Protein AF-A0A822E0S1-F1 (afdb_monomer_lite)

Secondary structure (DSSP, 8-state):
-HHHHHHHHHHHHHHHHHHHHHHHHHHHHHHHHHHHHHHHHHHHHHHHHHHHHHHHHHHT---HHHHHHHHHHHHHHHHHHHHHHHHT-------SS----------

Sequence (107 aa):
YHDHLLKHIDKWEQESIMKIQQTANEARQQIEILFSLQKALVSTELHNQAEELRKARIDDDFVETDLHKWINMLEKVQHNVNNFIHSTTVSEDSTELGVVLYFYFIK

Radius of gyration: 24.67 Å; chains: 1; bounding box: 54×18×77 Å

Structure (mmCIF, N/CA/C/O backbone):
data_AF-A0A822E0S1-F1
#
_entry.id   AF-A0A822E0S1-F1
#
loop_
_atom_site.group_PDB
_atom_site.id
_atom_site.type_symbol
_atom_site.label_atom_id
_atom_site.label_alt_id
_atom_site.label_comp_id
_atom_site.label_asym_id
_atom_site.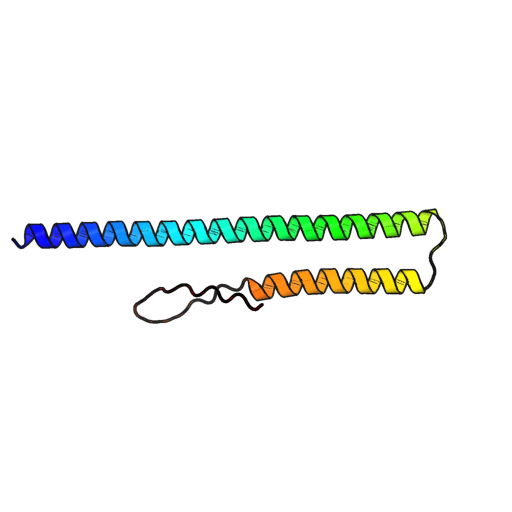label_entity_id
_atom_site.label_seq_id
_atom_site.pdbx_PDB_ins_code
_atom_site.Cartn_x
_atom_site.Cartn_y
_atom_site.Cartn_z
_atom_site.occupancy
_atom_site.B_iso_or_equiv
_atom_site.auth_seq_id
_atom_site.auth_comp_id
_atom_site.auth_asym_id
_atom_site.auth_atom_id
_atom_site.pdbx_PDB_model_num
ATOM 1 N N . TYR A 1 1 ? 28.708 0.894 -43.755 1.00 59.94 1 TYR A N 1
ATOM 2 C CA . TYR A 1 1 ? 27.265 1.176 -43.587 1.00 59.94 1 TYR A CA 1
ATOM 3 C C . TYR A 1 1 ? 26.557 0.130 -42.727 1.00 59.94 1 TYR A C 1
ATOM 5 O O . TYR A 1 1 ? 25.878 0.539 -41.797 1.00 59.94 1 TYR A O 1
ATOM 13 N N . HIS A 1 2 ? 26.739 -1.179 -42.954 1.00 65.75 2 HIS A N 1
ATOM 14 C CA . HIS A 1 2 ? 26.108 -2.233 -42.135 1.00 65.75 2 HIS A CA 1
ATOM 15 C C . HIS A 1 2 ? 26.522 -2.214 -40.647 1.00 65.75 2 HIS A C 1
ATOM 17 O O . HIS A 1 2 ? 25.654 -2.160 -39.784 1.00 65.75 2 HIS A O 1
ATOM 23 N N . ASP A 1 3 ? 27.821 -2.101 -40.346 1.00 80.25 3 ASP A N 1
ATOM 24 C CA . ASP A 1 3 ? 28.328 -2.016 -38.959 1.00 80.25 3 ASP A CA 1
ATOM 25 C C . ASP A 1 3 ? 27.765 -0.846 -38.144 1.00 80.25 3 ASP A C 1
ATOM 27 O O . ASP A 1 3 ? 27.668 -0.914 -36.922 1.00 80.25 3 ASP A O 1
ATOM 31 N N . HIS A 1 4 ? 27.404 0.252 -38.808 1.00 86.00 4 HIS A N 1
ATOM 32 C CA . HIS A 1 4 ? 26.842 1.422 -38.138 1.00 86.00 4 HIS A CA 1
ATOM 33 C C . HIS A 1 4 ? 25.369 1.207 -37.767 1.00 86.00 4 HIS A C 1
ATOM 35 O O . HIS A 1 4 ? 24.919 1.674 -36.726 1.00 86.00 4 HIS A O 1
ATOM 41 N N . LEU A 1 5 ? 24.623 0.485 -38.609 1.00 88.50 5 LEU A N 1
ATOM 42 C CA . LEU A 1 5 ? 23.228 0.134 -38.344 1.00 88.50 5 LEU A CA 1
ATOM 43 C C . LEU A 1 5 ? 23.124 -0.890 -37.213 1.00 88.50 5 LEU A C 1
ATOM 45 O O . LEU A 1 5 ? 22.305 -0.700 -36.322 1.00 88.50 5 LEU A O 1
ATOM 49 N N . LEU A 1 6 ? 23.995 -1.904 -37.196 1.00 91.94 6 LEU A N 1
ATOM 50 C CA . LEU A 1 6 ? 24.044 -2.887 -36.108 1.00 91.94 6 LEU A CA 1
ATOM 51 C C . LEU A 1 6 ? 24.328 -2.217 -34.758 1.00 91.94 6 LEU A C 1
ATOM 53 O O . LEU A 1 6 ? 23.550 -2.373 -33.827 1.00 91.94 6 LEU A O 1
ATOM 57 N N . LYS A 1 7 ? 25.334 -1.336 -34.688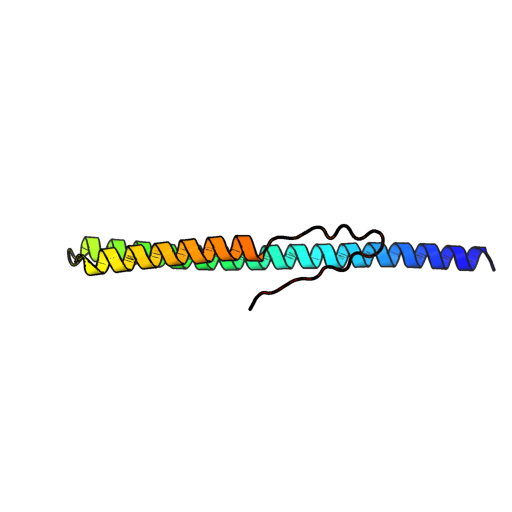 1.00 93.81 7 LYS A N 1
ATOM 58 C CA . LYS A 1 7 ? 25.625 -0.566 -33.464 1.00 93.81 7 LYS A CA 1
ATOM 59 C C . LYS A 1 7 ? 24.456 0.296 -32.984 1.00 93.81 7 LYS A C 1
ATOM 61 O O . LYS A 1 7 ? 24.301 0.512 -31.785 1.00 93.81 7 LYS A O 1
ATOM 66 N N . HIS A 1 8 ? 23.660 0.838 -33.905 1.00 92.81 8 HIS A N 1
ATOM 67 C CA . HIS A 1 8 ? 22.464 1.601 -33.550 1.00 92.81 8 HIS A CA 1
ATOM 68 C C . HIS A 1 8 ? 21.360 0.706 -32.983 1.00 92.81 8 HIS A C 1
ATOM 70 O O . HIS A 1 8 ? 20.694 1.121 -32.038 1.00 92.81 8 HIS A O 1
ATOM 76 N N . ILE A 1 9 ? 21.186 -0.497 -33.534 1.00 90.81 9 ILE A N 1
ATOM 77 C CA . ILE A 1 9 ? 20.228 -1.486 -33.031 1.00 90.81 9 ILE A CA 1
ATOM 78 C C . ILE A 1 9 ? 20.639 -1.944 -31.629 1.00 90.81 9 ILE A C 1
ATOM 80 O O . ILE A 1 9 ? 19.817 -1.857 -30.723 1.00 90.81 9 ILE A O 1
ATOM 84 N N . ASP A 1 10 ? 21.909 -2.302 -31.420 1.00 94.56 10 ASP A N 1
ATOM 85 C CA . ASP A 1 10 ? 22.419 -2.739 -30.111 1.00 94.56 10 ASP A CA 1
ATOM 86 C C . ASP A 1 10 ? 22.230 -1.651 -29.043 1.00 94.56 10 ASP A C 1
ATOM 88 O O . ASP A 1 10 ? 21.786 -1.906 -27.922 1.00 94.56 10 ASP A O 1
ATOM 92 N N . LYS A 1 11 ? 22.526 -0.394 -29.403 1.00 94.25 11 LYS A N 1
ATOM 93 C CA . LYS A 1 11 ? 22.328 0.748 -28.507 1.00 94.25 11 LYS A CA 1
ATOM 94 C C . LYS A 1 11 ? 20.850 0.947 -28.175 1.00 94.25 11 LYS A C 1
ATOM 96 O O . LYS A 1 11 ? 20.509 1.181 -27.018 1.00 94.25 11 LYS A O 1
ATOM 101 N N . TRP A 1 12 ? 19.980 0.868 -29.179 1.00 95.38 12 TRP A N 1
ATOM 102 C CA . TRP A 1 12 ? 18.541 1.004 -28.985 1.00 95.38 12 TRP A CA 1
ATOM 103 C C . TRP A 1 12 ? 17.976 -0.116 -28.103 1.00 95.38 12 TRP A C 1
ATOM 105 O O . TRP A 1 12 ? 17.161 0.160 -27.222 1.00 95.38 12 TRP A O 1
ATOM 115 N N . GLU A 1 13 ? 18.433 -1.354 -28.288 1.00 92.31 13 GLU A N 1
ATOM 116 C CA . GLU A 1 13 ? 18.056 -2.497 -27.455 1.00 92.31 13 GLU A CA 1
ATOM 117 C C . GLU A 1 13 ? 18.475 -2.269 -25.999 1.00 92.31 13 GLU A C 1
ATOM 119 O O . GLU A 1 13 ? 17.640 -2.341 -25.093 1.00 92.31 13 GLU A O 1
ATOM 124 N N . GLN A 1 14 ? 19.738 -1.900 -25.771 1.00 95.88 14 GLN A N 1
ATOM 125 C CA . GLN A 1 14 ? 20.258 -1.641 -24.431 1.00 95.88 14 GLN A CA 1
ATOM 126 C C . GLN A 1 14 ? 19.490 -0.515 -23.724 1.00 95.88 14 GLN A C 1
ATOM 128 O O . GLN A 1 14 ? 19.106 -0.653 -22.559 1.00 95.88 14 GLN A O 1
ATOM 133 N N . GLU A 1 15 ? 19.235 0.594 -24.420 1.00 95.12 15 GLU A N 1
ATOM 134 C CA . GLU A 1 15 ? 18.461 1.711 -23.876 1.00 95.12 15 GLU A CA 1
ATOM 135 C C . GLU A 1 15 ? 17.013 1.312 -23.571 1.00 95.12 15 GLU A C 1
ATOM 137 O O . GLU A 1 15 ? 16.450 1.753 -22.566 1.00 95.12 15 GLU A O 1
ATOM 142 N N . SER A 1 16 ? 16.409 0.471 -24.410 1.00 91.38 16 SER A N 1
ATOM 143 C CA . SER A 1 16 ? 15.035 -0.001 -24.224 1.00 91.38 16 SER A CA 1
ATOM 144 C C . SER A 1 16 ? 14.921 -0.918 -23.010 1.00 91.38 16 SER A C 1
ATOM 146 O O . SER A 1 16 ? 14.048 -0.707 -22.168 1.00 91.38 16 SER A O 1
ATOM 148 N N . ILE A 1 17 ? 15.845 -1.871 -22.856 1.00 92.44 17 ILE A N 1
ATOM 149 C CA . ILE A 1 17 ? 15.916 -2.746 -21.677 1.00 92.44 17 ILE A CA 1
ATOM 150 C C . ILE A 1 17 ? 16.087 -1.912 -20.407 1.00 92.44 17 ILE A C 1
ATOM 152 O O . ILE A 1 17 ? 15.362 -2.116 -19.432 1.00 92.44 17 ILE A O 1
ATOM 156 N N . MET A 1 18 ? 17.003 -0.941 -20.424 1.00 93.75 18 MET A N 1
ATOM 157 C CA . MET A 1 18 ? 17.262 -0.086 -19.268 1.00 93.75 18 MET A CA 1
ATOM 158 C C . MET A 1 18 ? 16.018 0.714 -18.863 1.00 93.75 18 MET A C 1
ATOM 160 O O . MET A 1 18 ? 15.689 0.775 -17.680 1.00 93.75 18 MET A O 1
ATOM 164 N N . LYS A 1 19 ? 15.289 1.283 -19.831 1.00 89.75 19 LYS A N 1
ATOM 165 C CA . LYS A 1 19 ? 14.038 2.010 -19.564 1.00 89.75 19 LYS A CA 1
ATOM 166 C C . LYS A 1 19 ? 12.966 1.102 -18.969 1.00 89.75 19 LYS A C 1
ATOM 168 O O . LYS A 1 19 ? 12.359 1.474 -17.972 1.00 89.75 19 LYS A O 1
ATOM 173 N N . ILE A 1 20 ? 12.773 -0.095 -19.526 1.00 88.88 20 ILE A N 1
ATOM 174 C CA . ILE A 1 20 ? 11.803 -1.071 -19.003 1.00 88.88 20 ILE A CA 1
ATOM 175 C C . ILE A 1 20 ? 12.143 -1.437 -17.555 1.00 88.88 20 ILE A C 1
ATOM 177 O O . ILE A 1 20 ? 11.267 -1.443 -16.691 1.00 88.88 20 ILE A O 1
ATOM 181 N N . GLN A 1 21 ? 13.419 -1.696 -17.266 1.00 90.06 21 GLN A N 1
ATOM 182 C CA . GLN A 1 21 ? 13.882 -2.003 -15.912 1.00 90.06 21 GLN A CA 1
ATOM 183 C C . GLN A 1 21 ? 13.678 -0.829 -14.951 1.00 90.06 21 GLN A C 1
ATOM 185 O O . GLN A 1 21 ? 13.238 -1.039 -13.820 1.00 90.06 21 GLN A O 1
ATOM 190 N N . GLN A 1 22 ? 13.963 0.398 -15.394 1.00 90.75 22 GLN A N 1
ATOM 191 C CA . GLN A 1 22 ? 13.738 1.598 -14.599 1.00 90.75 22 GLN A CA 1
ATOM 192 C C . GLN A 1 22 ? 12.253 1.759 -14.263 1.00 90.75 22 GLN A C 1
ATOM 194 O O . GLN A 1 22 ? 11.909 1.854 -13.088 1.00 90.75 22 GLN A O 1
ATOM 199 N N . THR A 1 23 ? 11.371 1.703 -15.262 1.00 85.56 23 THR A N 1
ATOM 200 C CA . THR A 1 23 ? 9.923 1.818 -15.053 1.00 85.56 23 THR A CA 1
ATOM 201 C C . THR A 1 23 ? 9.393 0.707 -14.147 1.00 85.56 23 THR A C 1
ATOM 203 O O . THR A 1 23 ? 8.583 0.969 -13.260 1.00 85.56 23 THR A O 1
ATOM 206 N N . ALA A 1 24 ? 9.884 -0.527 -14.297 1.00 84.00 24 ALA A N 1
ATOM 207 C CA . ALA A 1 24 ? 9.514 -1.626 -13.408 1.00 84.00 24 ALA A CA 1
ATOM 208 C C . ALA A 1 24 ? 9.957 -1.375 -11.956 1.00 84.00 24 ALA A C 1
ATOM 210 O O . ALA A 1 24 ? 9.214 -1.674 -11.022 1.00 84.00 24 ALA A O 1
ATOM 211 N N . ASN A 1 25 ? 11.149 -0.814 -11.743 1.00 89.50 25 ASN A N 1
ATOM 212 C CA . ASN A 1 25 ? 11.627 -0.462 -10.405 1.00 89.50 25 ASN A CA 1
ATOM 213 C C . ASN A 1 25 ? 10.832 0.692 -9.791 1.00 89.50 25 ASN A C 1
ATOM 215 O O . ASN A 1 25 ? 10.460 0.607 -8.623 1.00 89.50 25 ASN A O 1
ATOM 219 N N . GLU A 1 26 ? 10.525 1.728 -10.568 1.00 86.38 26 GLU A N 1
ATOM 220 C CA . GLU A 1 26 ? 9.678 2.840 -10.128 1.00 86.38 26 GLU A CA 1
ATOM 221 C C . GLU A 1 26 ? 8.281 2.344 -9.728 1.00 86.38 26 GLU A C 1
ATOM 223 O O . GLU A 1 26 ? 7.769 2.725 -8.676 1.00 86.38 26 GLU A O 1
ATOM 228 N N . ALA A 1 27 ? 7.690 1.433 -10.508 1.00 81.25 27 ALA A N 1
ATOM 229 C CA . ALA A 1 27 ? 6.407 0.816 -10.180 1.00 81.25 27 ALA A CA 1
ATOM 230 C C . ALA A 1 27 ? 6.462 0.019 -8.865 1.00 81.25 27 ALA A C 1
ATOM 232 O O . ALA A 1 27 ? 5.587 0.175 -8.013 1.00 81.25 27 ALA A O 1
ATOM 233 N N . ARG A 1 28 ? 7.510 -0.793 -8.655 1.00 85.94 28 ARG A N 1
ATOM 234 C CA . ARG A 1 28 ? 7.712 -1.525 -7.389 1.00 85.94 28 ARG A CA 1
ATOM 235 C C . ARG A 1 28 ? 7.812 -0.574 -6.198 1.00 85.94 28 ARG A C 1
ATOM 237 O O . ARG A 1 28 ? 7.125 -0.780 -5.203 1.00 85.94 28 ARG A O 1
ATOM 244 N N . GLN A 1 29 ? 8.604 0.491 -6.322 1.00 88.50 29 GLN A N 1
ATOM 245 C CA . GLN A 1 29 ? 8.762 1.495 -5.266 1.00 88.50 29 GLN A CA 1
ATOM 246 C C . GLN A 1 29 ? 7.440 2.195 -4.935 1.00 88.50 29 GLN A C 1
ATOM 248 O O . GLN A 1 29 ? 7.119 2.390 -3.765 1.00 88.50 29 GLN A O 1
ATOM 253 N N . GLN A 1 30 ? 6.641 2.543 -5.945 1.00 83.75 30 GLN A N 1
ATOM 254 C CA . GLN A 1 30 ? 5.322 3.140 -5.723 1.00 83.75 30 GLN A CA 1
ATOM 255 C C . GLN A 1 30 ? 4.391 2.189 -4.962 1.00 83.75 30 GLN A C 1
ATOM 257 O O . GLN A 1 30 ? 3.724 2.619 -4.021 1.00 83.75 30 GLN A O 1
ATOM 262 N N . ILE A 1 31 ? 4.384 0.898 -5.309 1.00 83.12 31 ILE A N 1
ATOM 263 C CA . ILE A 1 31 ? 3.598 -0.118 -4.594 1.00 83.12 31 ILE A CA 1
ATOM 264 C C . ILE A 1 31 ? 4.059 -0.245 -3.138 1.00 83.12 31 ILE A C 1
ATOM 266 O O . ILE A 1 31 ? 3.223 -0.264 -2.236 1.00 83.12 31 ILE A O 1
ATOM 270 N N . GLU A 1 32 ? 5.368 -0.286 -2.884 1.00 86.12 32 GLU A N 1
ATOM 271 C CA . GLU A 1 32 ? 5.915 -0.350 -1.523 1.00 86.12 32 GLU A CA 1
ATOM 272 C C . GLU A 1 32 ? 5.495 0.859 -0.677 1.00 86.12 32 GLU A C 1
ATOM 274 O O . GLU A 1 32 ? 5.082 0.698 0.476 1.00 86.12 32 GLU A O 1
ATOM 279 N N . ILE A 1 33 ? 5.544 2.065 -1.252 1.00 86.25 33 ILE A N 1
ATOM 280 C CA . ILE A 1 33 ? 5.097 3.293 -0.585 1.00 86.25 33 ILE A CA 1
ATOM 281 C C . ILE A 1 33 ? 3.605 3.208 -0.258 1.00 86.25 33 ILE A C 1
ATOM 283 O O . ILE A 1 33 ? 3.219 3.456 0.885 1.00 86.25 33 ILE A O 1
ATOM 287 N N . LEU A 1 34 ? 2.767 2.821 -1.223 1.00 83.19 34 LEU A N 1
ATOM 288 C CA . LEU A 1 34 ? 1.324 2.679 -1.018 1.00 83.19 34 LEU A CA 1
ATOM 289 C C . LEU A 1 34 ? 1.006 1.646 0.069 1.00 83.19 34 LEU A C 1
ATOM 291 O O . LEU A 1 34 ? 0.182 1.909 0.944 1.00 83.19 34 LEU A O 1
ATOM 295 N N . PHE A 1 35 ? 1.695 0.504 0.062 1.00 84.25 35 PHE A N 1
ATOM 296 C CA . PHE A 1 35 ? 1.520 -0.537 1.071 1.00 84.25 35 PHE A CA 1
ATOM 297 C C . PHE A 1 35 ? 1.929 -0.053 2.466 1.00 84.25 35 PHE A C 1
ATOM 299 O O . PHE A 1 35 ? 1.224 -0.294 3.446 1.00 84.25 35 PHE A O 1
ATOM 306 N N . SER A 1 36 ? 3.050 0.665 2.562 1.00 87.00 36 SER A N 1
ATOM 307 C CA . SER A 1 36 ? 3.530 1.246 3.816 1.00 87.00 36 SER A CA 1
ATOM 308 C C . SER A 1 36 ? 2.544 2.273 4.383 1.00 87.00 36 SER A C 1
ATOM 310 O O . SER A 1 36 ? 2.189 2.207 5.562 1.00 87.00 36 SER A O 1
ATOM 312 N N . LEU A 1 37 ? 2.031 3.170 3.533 1.00 86.81 37 LEU A N 1
ATOM 313 C CA . LEU A 1 37 ? 1.024 4.164 3.911 1.00 86.81 37 LEU A CA 1
ATOM 314 C C . LEU A 1 37 ? -0.274 3.502 4.381 1.00 86.81 37 LEU A C 1
ATOM 316 O O . LEU A 1 37 ? -0.793 3.855 5.440 1.00 86.81 37 LEU A O 1
ATOM 320 N N . GLN A 1 38 ? -0.766 2.506 3.642 1.00 86.12 38 GLN A N 1
ATOM 321 C CA . GLN A 1 38 ? -1.978 1.781 4.013 1.00 86.12 38 GLN A CA 1
ATOM 322 C C . GLN A 1 38 ? -1.804 1.038 5.340 1.00 86.12 38 GLN A C 1
ATOM 324 O O . GLN A 1 38 ? -2.682 1.083 6.202 1.00 86.12 38 GLN A O 1
ATOM 329 N N . LYS A 1 39 ? -0.654 0.386 5.540 1.00 88.19 39 LYS A N 1
ATOM 330 C CA . LYS A 1 39 ? -0.327 -0.293 6.796 1.00 88.19 39 LYS A CA 1
ATOM 331 C C . LYS A 1 39 ? -0.315 0.682 7.972 1.00 88.19 39 LYS A C 1
ATOM 333 O O . LYS A 1 39 ? -0.856 0.355 9.026 1.00 88.19 39 LYS A O 1
ATOM 338 N N . ALA A 1 40 ? 0.283 1.861 7.799 1.00 89.62 40 ALA A N 1
ATOM 339 C CA . ALA A 1 40 ? 0.299 2.894 8.829 1.00 89.62 40 ALA A CA 1
ATOM 340 C C . ALA A 1 40 ? -1.124 3.359 9.171 1.00 89.62 40 ALA A C 1
ATOM 342 O O . ALA A 1 40 ? -1.482 3.387 10.345 1.00 89.62 40 ALA A O 1
ATOM 343 N N . LEU A 1 41 ? -1.953 3.628 8.158 1.00 88.06 41 LEU A N 1
ATOM 344 C CA . LEU A 1 41 ? -3.337 4.066 8.341 1.00 88.06 41 LEU A CA 1
ATOM 345 C C . LEU A 1 41 ? -4.174 3.031 9.105 1.00 88.06 41 LEU A C 1
ATOM 347 O O . LEU A 1 41 ? -4.787 3.363 10.118 1.00 88.06 41 LEU A O 1
ATOM 351 N N . VAL A 1 42 ? -4.127 1.764 8.681 1.00 88.75 42 VAL A N 1
ATOM 352 C CA . VAL A 1 42 ? -4.829 0.661 9.358 1.00 88.75 42 VAL A CA 1
ATOM 353 C C . VAL A 1 42 ? -4.328 0.490 10.792 1.00 88.75 42 VAL A C 1
ATOM 355 O O . VAL A 1 42 ? -5.127 0.320 11.710 1.00 88.75 42 VAL A O 1
ATOM 358 N N . SER A 1 43 ? -3.012 0.569 11.011 1.00 90.25 43 SER A N 1
ATOM 359 C CA . SER A 1 43 ? -2.432 0.453 12.350 1.00 90.25 43 SER A CA 1
ATOM 360 C C . SER A 1 43 ? -2.895 1.576 13.275 1.00 90.25 43 SER A C 1
ATOM 362 O O . SER A 1 43 ? -3.197 1.313 14.438 1.00 90.25 43 SER A O 1
ATOM 364 N N . THR A 1 44 ? -2.942 2.816 12.787 1.00 91.62 44 THR A N 1
ATOM 365 C CA . THR A 1 44 ? -3.427 3.962 13.562 1.00 91.62 44 THR A CA 1
ATOM 366 C C . THR A 1 44 ? -4.909 3.817 13.883 1.00 91.62 44 THR A C 1
ATOM 368 O O . THR A 1 44 ? -5.308 4.048 15.021 1.00 91.62 44 THR A O 1
ATOM 371 N N . GLU A 1 45 ? -5.726 3.397 12.919 1.00 89.25 45 GLU A N 1
ATOM 372 C CA . GLU A 1 45 ? -7.163 3.240 13.133 1.00 89.25 45 GLU A CA 1
ATOM 373 C C . GLU A 1 45 ? -7.475 2.127 14.143 1.00 89.25 45 GLU A C 1
ATOM 375 O O . GLU A 1 45 ? -8.239 2.354 15.082 1.00 89.25 45 GLU A O 1
ATOM 380 N N . LEU A 1 46 ? -6.804 0.975 14.041 1.00 89.88 46 LEU A N 1
ATOM 381 C CA . LEU A 1 46 ? -6.918 -0.106 15.026 1.00 89.88 46 LEU A CA 1
ATOM 382 C C . LEU A 1 46 ? -6.420 0.312 16.414 1.00 89.88 46 LEU A C 1
ATOM 384 O O . LEU A 1 46 ? -7.043 -0.033 17.416 1.00 89.88 46 LEU A O 1
ATOM 388 N N . HIS A 1 47 ? -5.319 1.064 16.490 1.00 92.50 47 HIS A N 1
ATOM 389 C CA . HIS A 1 47 ? -4.814 1.575 17.764 1.00 92.50 47 HIS A CA 1
ATOM 390 C C . HIS A 1 47 ? -5.825 2.512 18.433 1.00 92.50 47 HIS A C 1
ATOM 392 O O . HIS A 1 47 ? -6.130 2.346 19.612 1.00 92.50 47 HIS A O 1
ATOM 398 N N . ASN A 1 48 ? -6.400 3.444 17.671 1.00 90.19 48 ASN A N 1
ATOM 399 C CA . ASN A 1 48 ? -7.416 4.361 18.180 1.00 90.19 48 ASN A CA 1
ATOM 400 C C . ASN A 1 48 ? -8.655 3.601 18.672 1.00 90.19 48 ASN A C 1
ATOM 402 O O . ASN A 1 48 ? -9.160 3.888 19.752 1.00 90.19 48 ASN A O 1
ATOM 406 N N . GLN A 1 49 ? -9.115 2.596 17.921 1.00 87.31 49 GLN A N 1
ATOM 407 C CA . GLN A 1 49 ? -10.240 1.749 18.332 1.00 87.31 49 GLN A CA 1
ATOM 408 C C . GLN A 1 49 ? -9.937 0.978 19.623 1.00 87.31 49 GLN A C 1
ATOM 410 O O . GLN A 1 49 ? -10.788 0.910 20.509 1.00 87.31 49 GLN A O 1
ATOM 415 N N . ALA A 1 50 ? -8.723 0.436 19.758 1.00 88.62 50 ALA A N 1
ATOM 416 C CA . ALA A 1 50 ? -8.293 -0.255 20.969 1.00 88.62 50 ALA A CA 1
ATOM 417 C C . ALA A 1 50 ? -8.253 0.682 22.188 1.00 88.62 50 ALA A C 1
ATOM 419 O O . ALA A 1 50 ? -8.665 0.281 23.277 1.00 88.62 50 ALA A O 1
ATOM 420 N N . GLU A 1 51 ? -7.812 1.931 22.016 1.00 90.38 51 GLU A N 1
ATOM 421 C CA . GLU A 1 51 ? -7.825 2.927 23.091 1.00 90.38 51 GLU A CA 1
ATOM 422 C C . GLU A 1 51 ? -9.243 3.339 23.494 1.00 90.38 51 GLU A C 1
ATOM 424 O O . GLU A 1 51 ? -9.520 3.456 24.686 1.00 90.38 51 GLU A O 1
ATOM 429 N N . GLU A 1 52 ? -10.162 3.507 22.543 1.00 87.19 52 GLU A N 1
ATOM 430 C CA . GLU A 1 52 ? -11.565 3.815 22.850 1.00 87.19 52 GLU A CA 1
ATOM 431 C C . GLU A 1 52 ? -12.247 2.661 23.601 1.00 87.19 52 GLU A C 1
ATOM 433 O O . GLU A 1 52 ? -12.907 2.889 24.614 1.00 87.19 52 GLU A O 1
ATOM 438 N N . LEU A 1 53 ? -12.007 1.414 23.183 1.00 85.69 53 LEU A N 1
ATOM 439 C CA . LEU A 1 53 ? -12.430 0.210 23.911 1.00 85.69 53 LEU A CA 1
ATOM 440 C C . LEU A 1 53 ? -11.853 0.166 25.332 1.00 85.69 53 LEU A C 1
ATOM 442 O O . LEU A 1 53 ? -12.553 -0.164 26.291 1.00 85.69 53 LEU A O 1
ATOM 446 N N . ARG A 1 54 ? -10.566 0.498 25.480 1.00 87.06 54 ARG A N 1
ATOM 447 C CA . ARG A 1 54 ? -9.888 0.518 26.779 1.00 87.06 54 ARG A CA 1
ATOM 448 C C . ARG A 1 54 ? -10.495 1.567 27.708 1.00 87.06 54 ARG A C 1
ATOM 450 O O . ARG A 1 54 ? -10.691 1.258 28.879 1.00 87.06 54 ARG A O 1
ATOM 457 N N . LYS A 1 55 ? -10.792 2.770 27.207 1.00 86.56 55 LYS A N 1
ATOM 458 C CA . LYS A 1 55 ? -11.441 3.841 27.980 1.00 86.56 55 LYS A CA 1
ATOM 459 C C . LYS A 1 55 ? -12.847 3.443 28.411 1.00 86.56 55 LYS A C 1
ATOM 461 O O . LYS A 1 55 ? -13.111 3.432 29.603 1.00 86.56 55 LYS A O 1
ATOM 466 N N . ALA A 1 56 ? -13.686 2.989 27.481 1.00 82.94 56 ALA A N 1
ATOM 467 C CA . ALA A 1 56 ? -15.054 2.575 27.793 1.00 82.94 56 ALA A CA 1
ATOM 468 C C . ALA A 1 56 ? -15.109 1.444 28.834 1.00 82.94 56 ALA A C 1
ATOM 470 O O . ALA A 1 56 ? -15.983 1.423 29.694 1.00 82.94 56 ALA A O 1
ATOM 471 N N . ARG A 1 57 ? -14.131 0.526 28.808 1.00 81.44 57 ARG A N 1
ATOM 472 C CA . ARG A 1 57 ? -13.979 -0.502 29.846 1.00 81.44 57 ARG A CA 1
ATOM 473 C C . ARG A 1 57 ? -13.586 0.073 31.212 1.00 81.44 57 ARG A C 1
ATOM 475 O O . ARG A 1 57 ? -13.993 -0.478 32.227 1.00 81.44 57 ARG A O 1
ATOM 482 N N . ILE A 1 58 ? -12.728 1.092 31.250 1.00 84.00 58 ILE A N 1
ATOM 483 C CA . ILE A 1 58 ? -12.279 1.729 32.500 1.00 84.00 58 ILE A CA 1
ATOM 484 C C . ILE A 1 58 ? -13.400 2.563 33.115 1.00 84.00 58 ILE A C 1
ATOM 486 O O . ILE A 1 58 ? -13.563 2.546 34.332 1.00 84.00 58 ILE A O 1
ATOM 490 N N . ASP A 1 59 ? -14.158 3.256 32.273 1.00 84.19 59 ASP A N 1
ATOM 491 C CA . ASP A 1 59 ? -15.213 4.174 32.692 1.00 84.19 59 ASP A CA 1
ATOM 492 C C . ASP A 1 59 ? -16.519 3.437 33.066 1.00 84.19 59 ASP A C 1
ATOM 494 O O . ASP A 1 59 ? -17.437 4.063 33.586 1.00 84.19 59 ASP A O 1
ATOM 498 N N . ASP A 1 60 ? -16.586 2.113 32.838 1.00 75.19 60 ASP A N 1
ATOM 499 C CA . ASP A 1 60 ? -17.766 1.239 33.025 1.00 75.19 60 ASP A CA 1
ATOM 500 C C . ASP A 1 60 ? -19.029 1.772 32.311 1.00 75.19 60 ASP A C 1
ATOM 502 O O . ASP A 1 60 ? -20.161 1.493 32.697 1.00 75.19 60 ASP A O 1
ATOM 506 N N . ASP A 1 61 ? -18.813 2.557 31.250 1.00 69.56 61 ASP A N 1
ATOM 507 C CA . ASP A 1 61 ? -19.823 3.370 30.560 1.00 69.56 61 ASP A CA 1
ATOM 508 C C . ASP A 1 61 ? -20.122 2.833 29.153 1.00 69.56 61 ASP A C 1
ATOM 510 O O . ASP A 1 61 ? -20.347 3.587 28.210 1.00 69.56 61 ASP A O 1
ATOM 514 N N . PHE A 1 62 ? -20.064 1.510 28.968 1.00 70.94 62 PHE A N 1
ATOM 515 C CA . PHE A 1 62 ? -20.396 0.906 27.679 1.00 70.94 62 PHE A CA 1
ATOM 516 C C . PHE A 1 62 ? -21.843 0.409 27.671 1.00 70.94 62 PHE A C 1
ATOM 518 O O . PHE A 1 62 ? -22.275 -0.356 28.536 1.00 70.94 62 PHE A O 1
ATOM 525 N N . VAL A 1 63 ? -22.594 0.803 26.646 1.00 75.62 63 VAL A N 1
ATOM 526 C CA . VAL A 1 63 ? -23.929 0.267 26.360 1.00 75.62 63 VAL A CA 1
ATOM 527 C C . VAL A 1 63 ? -23.918 -0.537 25.060 1.00 75.62 63 VAL A C 1
ATOM 529 O O . VAL A 1 63 ? -22.958 -0.526 24.291 1.00 75.62 63 VAL A O 1
ATOM 532 N N . GLU A 1 64 ? -25.002 -1.259 24.775 1.00 73.25 64 GLU A N 1
ATOM 533 C CA . GLU A 1 64 ? -25.131 -2.094 23.568 1.00 73.25 64 GLU A CA 1
ATOM 534 C C . GLU A 1 64 ? -24.888 -1.315 22.257 1.00 73.25 64 GLU A C 1
ATOM 536 O O . GLU A 1 64 ? -24.387 -1.865 21.270 1.00 73.25 64 GLU A O 1
ATOM 541 N N . THR A 1 65 ? -25.180 -0.012 22.259 1.00 74.31 65 THR A N 1
ATOM 542 C CA . THR A 1 65 ? -24.894 0.906 21.149 1.00 74.31 65 THR A CA 1
ATOM 543 C C . THR A 1 65 ? -23.391 1.044 20.875 1.00 74.31 65 THR A C 1
ATOM 545 O O . THR A 1 65 ? -22.990 1.125 19.712 1.00 74.31 65 THR A O 1
ATOM 548 N N . ASP A 1 66 ? -22.545 1.024 21.908 1.00 77.56 66 ASP A N 1
ATOM 549 C CA . ASP A 1 66 ? -21.087 1.132 21.765 1.00 77.56 66 ASP A CA 1
ATOM 550 C C . ASP A 1 66 ? -20.487 -0.144 21.177 1.00 77.56 66 ASP A C 1
ATOM 552 O O . ASP A 1 66 ? -19.627 -0.078 20.298 1.00 77.56 66 ASP A O 1
ATOM 556 N N . LEU A 1 67 ? -21.023 -1.307 21.560 1.00 81.06 67 LEU A N 1
ATOM 557 C CA . LEU A 1 67 ? -20.652 -2.590 20.959 1.00 81.06 67 LEU A CA 1
ATOM 558 C C . LEU A 1 67 ? -20.960 -2.610 19.457 1.00 81.06 67 LEU A C 1
ATOM 560 O O . LEU A 1 67 ? -20.092 -2.955 18.655 1.00 81.06 67 LEU A O 1
ATOM 564 N N . HIS A 1 68 ? -22.157 -2.170 19.056 1.00 85.3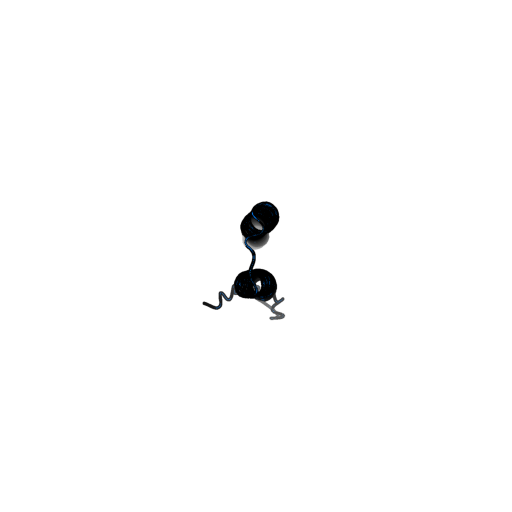1 68 HIS A N 1
ATOM 565 C CA . HIS A 1 68 ? -22.517 -2.059 17.639 1.00 85.31 68 HIS A CA 1
ATOM 566 C C . HIS A 1 68 ? -21.622 -1.068 16.891 1.00 85.31 68 HIS A C 1
ATOM 568 O O . HIS A 1 68 ? -21.236 -1.312 15.746 1.00 85.31 68 HIS A O 1
ATOM 574 N N . LYS A 1 69 ? -21.262 0.051 17.525 1.00 85.31 69 LYS A N 1
ATOM 575 C CA . LYS A 1 69 ? -20.339 1.032 16.949 1.00 85.31 69 LYS A CA 1
ATOM 576 C C . LYS A 1 69 ? -18.963 0.415 16.691 1.00 85.31 69 LYS A C 1
ATOM 578 O O . LYS A 1 69 ? -18.432 0.594 15.597 1.00 85.31 69 LYS A O 1
ATOM 583 N N . TRP A 1 70 ? -18.406 -0.327 17.647 1.00 86.12 70 TRP A N 1
ATOM 584 C CA . TRP A 1 70 ? -17.100 -0.971 17.486 1.00 86.12 70 TRP A CA 1
ATOM 585 C C . TRP A 1 70 ? -17.117 -2.097 16.455 1.00 86.12 70 TRP A C 1
ATOM 587 O O . TRP A 1 70 ? -16.191 -2.182 15.652 1.00 86.12 70 TRP A O 1
ATOM 597 N N . ILE A 1 71 ? -18.180 -2.906 16.408 1.00 88.88 71 ILE A N 1
ATOM 598 C CA . ILE A 1 71 ? -18.359 -3.932 15.368 1.00 88.88 71 ILE A CA 1
ATOM 599 C C . ILE A 1 71 ? -18.356 -3.282 13.981 1.00 88.88 71 ILE A C 1
ATOM 601 O O . ILE A 1 71 ? -17.533 -3.639 13.142 1.00 88.88 71 ILE A O 1
ATOM 605 N N . ASN A 1 72 ? -19.179 -2.250 13.772 1.00 88.56 72 ASN A N 1
ATOM 606 C CA . ASN A 1 72 ? -19.229 -1.520 12.501 1.00 88.56 72 ASN A CA 1
ATOM 607 C C . ASN A 1 72 ? -17.873 -0.895 12.126 1.00 88.56 72 ASN A C 1
ATOM 609 O O . ASN A 1 72 ? -17.512 -0.811 10.952 1.00 88.56 72 ASN A O 1
ATOM 613 N N . MET A 1 73 ? -17.120 -0.407 13.113 1.00 86.06 73 MET A N 1
ATOM 614 C CA . MET A 1 73 ? -15.785 0.154 12.902 1.00 86.06 73 MET A CA 1
ATOM 615 C C . MET A 1 73 ? -14.770 -0.916 12.473 1.00 86.06 73 MET A C 1
ATOM 617 O O . MET A 1 73 ? -13.996 -0.677 11.546 1.00 86.06 73 MET A O 1
ATOM 621 N N . LEU A 1 74 ? -14.803 -2.103 13.084 1.00 89.56 74 LEU A N 1
ATOM 622 C CA . LEU A 1 74 ? -13.952 -3.235 12.708 1.00 89.56 74 LEU A CA 1
ATOM 623 C C . LEU A 1 74 ? -14.302 -3.776 11.316 1.00 89.56 74 LEU A C 1
ATOM 625 O O . LEU A 1 74 ? -13.401 -4.022 10.514 1.00 89.56 74 LEU A O 1
ATOM 629 N N . GLU A 1 75 ? -15.591 -3.890 10.994 1.00 91.81 75 GLU A N 1
ATOM 630 C CA . GLU A 1 75 ? -16.062 -4.294 9.663 1.00 91.81 75 GLU A CA 1
ATOM 631 C C . GLU A 1 75 ? -15.592 -3.322 8.576 1.00 91.81 75 GLU A C 1
ATOM 633 O O . GLU A 1 75 ? -15.144 -3.747 7.509 1.00 91.81 75 GLU A O 1
ATOM 638 N N . LYS A 1 76 ? -15.610 -2.011 8.852 1.00 88.00 76 LYS A N 1
ATOM 639 C CA . LYS A 1 76 ? -15.063 -1.000 7.935 1.00 88.00 76 LYS A CA 1
ATOM 640 C C . LYS A 1 76 ? -13.564 -1.167 7.718 1.00 88.00 76 LYS A C 1
ATOM 642 O O . LYS A 1 76 ? -13.120 -1.133 6.573 1.00 88.00 76 LYS A O 1
ATOM 647 N N . VAL A 1 77 ? -12.786 -1.373 8.782 1.00 87.81 77 VAL A N 1
ATOM 648 C CA . VAL A 1 77 ? -11.337 -1.610 8.655 1.00 87.81 77 VAL A CA 1
ATOM 649 C C . VAL A 1 77 ? -11.074 -2.875 7.836 1.00 87.81 77 VAL A C 1
ATOM 651 O O . VAL A 1 77 ? -10.252 -2.852 6.920 1.00 87.81 77 VAL A O 1
ATOM 654 N N . GLN A 1 78 ? -11.814 -3.954 8.096 1.00 87.94 78 GLN A N 1
ATOM 655 C CA . GLN A 1 78 ? -11.715 -5.199 7.336 1.00 87.94 78 GLN A CA 1
ATOM 656 C C . GLN A 1 78 ? -12.049 -4.991 5.852 1.00 87.94 78 GLN A C 1
ATOM 658 O O . GLN A 1 78 ? -11.315 -5.459 4.980 1.00 87.94 78 GLN A O 1
ATOM 663 N N . HIS A 1 79 ? -13.125 -4.263 5.553 1.00 86.56 79 HIS A N 1
ATOM 664 C CA . HIS A 1 79 ? -13.520 -3.944 4.186 1.00 86.56 79 HIS A CA 1
ATOM 665 C C . HIS A 1 79 ? -12.456 -3.103 3.468 1.00 86.56 79 HIS A C 1
ATOM 667 O O . HIS A 1 79 ? -12.077 -3.423 2.344 1.00 86.56 79 HIS A O 1
ATOM 673 N N . ASN A 1 80 ? -11.903 -2.088 4.137 1.00 82.62 80 ASN A N 1
ATOM 674 C CA . ASN A 1 80 ? -10.849 -1.235 3.585 1.00 82.62 80 ASN A CA 1
ATOM 675 C C . ASN A 1 80 ? -9.574 -2.030 3.266 1.00 82.62 80 ASN A C 1
ATOM 677 O O . ASN A 1 80 ? -8.978 -1.841 2.205 1.00 82.62 80 ASN A O 1
ATOM 681 N N . VAL A 1 81 ? -9.172 -2.947 4.153 1.00 83.50 81 VAL A N 1
ATOM 682 C CA . VAL A 1 81 ? -8.031 -3.847 3.918 1.00 83.50 81 VAL A CA 1
ATOM 683 C C . VAL A 1 81 ? -8.297 -4.756 2.718 1.00 83.50 81 VAL A C 1
ATOM 685 O O . VAL A 1 81 ? -7.457 -4.853 1.824 1.00 83.50 81 VAL A O 1
ATOM 688 N N . ASN A 1 82 ? -9.474 -5.379 2.658 1.00 83.00 82 ASN A N 1
ATOM 689 C CA . ASN A 1 82 ? -9.830 -6.278 1.563 1.00 83.00 82 ASN A CA 1
ATOM 690 C C . ASN A 1 82 ? -9.888 -5.546 0.215 1.00 83.00 82 ASN A C 1
ATOM 692 O O . ASN A 1 82 ? -9.333 -6.043 -0.765 1.00 83.00 82 ASN A O 1
ATOM 696 N N . ASN A 1 83 ? -10.487 -4.356 0.159 1.00 79.88 83 ASN A N 1
ATOM 697 C CA . ASN A 1 83 ? -10.568 -3.560 -1.067 1.00 79.88 83 ASN A CA 1
ATOM 698 C C . ASN A 1 83 ? -9.186 -3.134 -1.570 1.00 79.88 83 ASN A C 1
ATOM 700 O O . ASN A 1 83 ? -8.927 -3.190 -2.770 1.00 79.88 83 ASN A O 1
ATOM 704 N N . PHE A 1 84 ? -8.276 -2.757 -0.670 1.00 75.44 84 PHE A N 1
ATOM 705 C CA . PHE A 1 84 ? -6.907 -2.403 -1.045 1.00 75.44 84 PHE A CA 1
ATOM 706 C C . PHE A 1 84 ? -6.159 -3.583 -1.689 1.00 75.44 84 PHE A C 1
ATOM 708 O O . PHE A 1 84 ? -5.490 -3.413 -2.711 1.00 75.44 84 PHE A O 1
ATOM 715 N N . ILE A 1 85 ? -6.320 -4.793 -1.143 1.00 68.56 85 ILE A N 1
ATOM 716 C CA . ILE A 1 85 ? -5.727 -6.018 -1.704 1.00 68.56 85 ILE A CA 1
ATOM 717 C C . ILE A 1 85 ? -6.287 -6.308 -3.108 1.00 68.56 85 ILE A C 1
ATOM 719 O O . ILE A 1 85 ? -5.530 -6.660 -4.007 1.00 68.56 85 ILE A O 1
ATOM 723 N N . HIS A 1 86 ? -7.591 -6.112 -3.327 1.00 64.50 86 HIS A N 1
ATOM 724 C CA . HIS A 1 86 ? -8.215 -6.343 -4.637 1.00 64.50 86 HIS A CA 1
ATOM 725 C C . HIS A 1 86 ? -7.859 -5.260 -5.669 1.00 64.50 86 HIS A C 1
ATOM 727 O O . HIS A 1 86 ? -7.766 -5.555 -6.854 1.00 64.50 86 HIS A O 1
ATOM 733 N N . SER A 1 87 ? -7.616 -4.018 -5.238 1.00 60.81 87 SER A N 1
ATOM 734 C CA . SER A 1 87 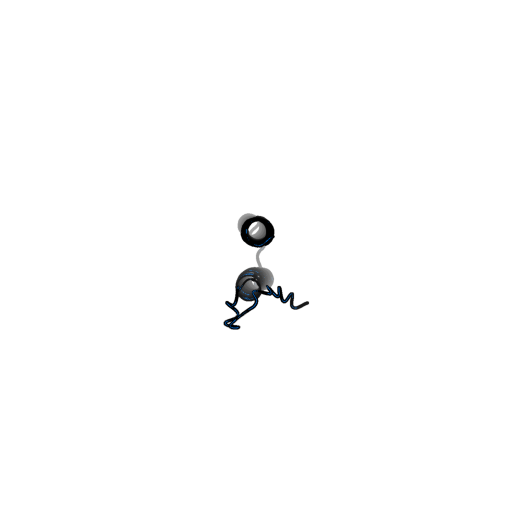? -7.233 -2.909 -6.126 1.00 60.81 87 SER A CA 1
ATOM 735 C C . SER A 1 87 ? -5.772 -2.962 -6.592 1.00 60.81 87 SER A C 1
ATOM 737 O O . SER A 1 87 ? -5.394 -2.195 -7.475 1.00 60.81 87 SER A O 1
ATOM 739 N N . THR A 1 88 ? -4.934 -3.810 -5.992 1.00 57.72 88 THR A N 1
ATOM 740 C CA . THR A 1 88 ? -3.483 -3.862 -6.255 1.00 57.72 88 THR A CA 1
ATOM 741 C C . THR A 1 88 ? -3.045 -5.110 -7.026 1.00 57.72 88 THR A C 1
ATOM 743 O O . THR A 1 88 ? -1.854 -5.410 -7.103 1.00 57.72 88 THR A O 1
ATOM 746 N N . THR A 1 89 ? -3.978 -5.833 -7.654 1.00 54.69 89 THR A N 1
ATOM 747 C CA . THR A 1 89 ? -3.647 -7.003 -8.476 1.00 54.69 89 THR A CA 1
ATOM 748 C C . THR A 1 89 ? -2.950 -6.588 -9.771 1.00 54.69 89 THR A C 1
ATOM 750 O O . THR A 1 89 ? -3.563 -5.991 -10.656 1.00 54.69 89 THR A O 1
ATOM 753 N N . VAL A 1 90 ? -1.670 -6.939 -9.903 1.00 56.12 90 VAL A N 1
ATOM 754 C CA . VAL A 1 90 ? -0.944 -6.872 -11.177 1.00 56.12 90 VAL A CA 1
ATOM 755 C C . VAL A 1 90 ? -1.389 -8.066 -12.022 1.00 56.12 90 VAL A C 1
ATOM 757 O O . VAL A 1 90 ? -1.041 -9.202 -11.708 1.00 56.12 90 VAL A O 1
ATOM 760 N N . SER A 1 91 ? -2.192 -7.822 -13.060 1.00 56.25 91 SER A N 1
ATOM 761 C CA . SER A 1 91 ? -2.498 -8.839 -14.072 1.00 56.25 91 SER A CA 1
ATOM 762 C C . SER A 1 91 ? -1.389 -8.845 -15.115 1.00 56.25 91 SER A C 1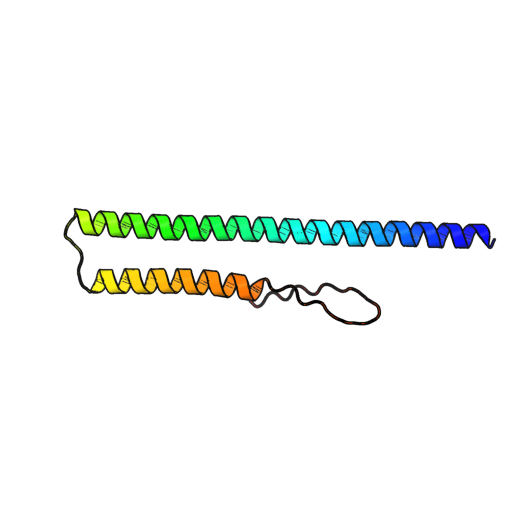
ATOM 764 O O . SER A 1 91 ? -1.013 -7.795 -15.633 1.00 56.25 91 SER A O 1
ATOM 766 N N . GLU A 1 92 ? -0.867 -10.026 -15.419 1.00 49.16 92 GLU A N 1
ATOM 767 C CA . GLU A 1 92 ? 0.057 -10.224 -16.528 1.00 49.16 92 GLU A CA 1
ATOM 768 C C . GLU A 1 92 ? -0.757 -10.213 -17.829 1.00 49.16 92 GLU A C 1
ATOM 770 O O . GLU A 1 92 ? -1.553 -11.119 -18.081 1.00 49.16 92 GLU A O 1
ATOM 775 N N . ASP A 1 93 ? -0.633 -9.144 -18.618 1.00 47.84 93 ASP A N 1
ATOM 776 C CA . ASP A 1 93 ? -1.256 -9.085 -19.938 1.00 47.84 93 ASP A CA 1
ATOM 777 C C . ASP A 1 93 ? -0.424 -9.945 -20.895 1.00 47.84 93 ASP A C 1
ATOM 779 O O . ASP A 1 93 ? 0.711 -9.610 -21.244 1.00 47.84 93 ASP A O 1
ATOM 783 N N . SER A 1 94 ? -0.967 -11.100 -21.276 1.00 43.81 94 SER A N 1
ATOM 784 C CA . SER A 1 94 ? -0.328 -12.055 -22.187 1.00 43.81 94 SER A CA 1
ATOM 785 C C . SER A 1 94 ? -0.562 -11.652 -23.644 1.00 43.81 94 SER A C 1
ATOM 787 O O . SER A 1 94 ? -0.982 -12.450 -24.477 1.00 43.81 94 SER A O 1
ATOM 789 N N . THR A 1 95 ? -0.285 -10.392 -23.975 1.00 44.06 95 THR A N 1
ATOM 790 C CA . THR A 1 95 ? -0.181 -9.962 -25.369 1.00 44.06 95 THR A CA 1
ATOM 791 C C . THR A 1 95 ? 1.222 -10.263 -25.873 1.00 44.06 95 THR A C 1
ATOM 793 O O . THR A 1 95 ? 2.203 -9.629 -25.476 1.00 44.06 95 THR A O 1
ATOM 796 N N . GLU A 1 96 ? 1.317 -11.243 -26.774 1.00 50.25 96 GLU A N 1
ATOM 797 C CA . GLU A 1 96 ? 2.463 -11.385 -27.665 1.00 50.25 96 GLU A CA 1
ATOM 798 C C . GLU A 1 96 ? 2.731 -10.020 -28.324 1.00 50.25 96 GLU A C 1
ATOM 800 O O . GLU A 1 96 ? 1.902 -9.499 -29.067 1.00 50.25 96 GLU A O 1
ATOM 805 N N . LEU A 1 97 ? 3.904 -9.452 -28.024 1.00 41.44 97 LEU A N 1
ATOM 806 C CA . LEU A 1 97 ? 4.457 -8.206 -28.571 1.00 41.44 97 LEU A CA 1
ATOM 807 C C . LEU A 1 97 ? 3.816 -6.896 -28.070 1.00 41.44 97 LEU A C 1
ATOM 809 O O . LEU A 1 97 ? 3.182 -6.156 -28.818 1.00 41.44 97 LEU A O 1
ATOM 813 N N . GLY A 1 98 ? 4.135 -6.533 -26.824 1.00 35.09 98 GLY A N 1
ATOM 814 C CA . GLY A 1 98 ? 4.082 -5.145 -26.351 1.00 35.09 98 GLY A CA 1
ATOM 815 C C . GLY A 1 98 ? 3.655 -5.037 -24.895 1.00 35.09 98 GLY A C 1
ATOM 816 O O . GLY A 1 98 ? 2.468 -5.057 -24.597 1.00 35.09 98 GLY A 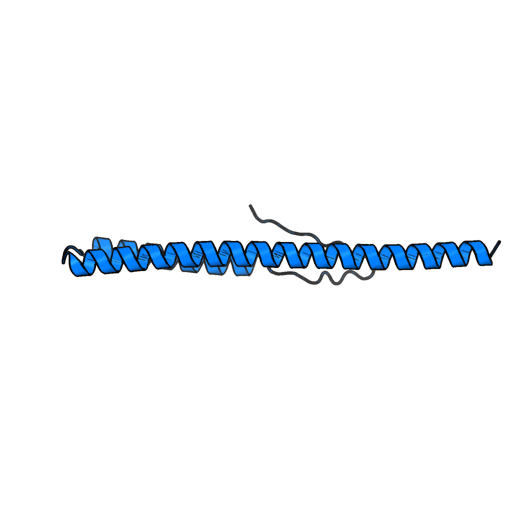O 1
ATOM 817 N N . VAL A 1 99 ? 4.613 -4.887 -23.977 1.00 34.09 99 VAL A N 1
ATOM 818 C CA . VAL A 1 99 ? 4.306 -4.642 -22.561 1.00 34.09 99 VAL A CA 1
ATOM 819 C C . VAL A 1 99 ? 3.797 -3.207 -22.415 1.00 34.09 99 VAL A C 1
ATOM 821 O O . VAL A 1 99 ? 4.583 -2.264 -22.331 1.00 34.09 99 VAL A O 1
ATOM 824 N N . VAL A 1 100 ? 2.476 -3.038 -22.393 1.00 35.34 100 VAL A N 1
ATOM 825 C CA . VAL A 1 100 ? 1.814 -1.813 -21.935 1.00 35.34 100 VAL A CA 1
ATOM 826 C C . VAL A 1 100 ? 1.213 -2.116 -20.566 1.00 35.34 100 VAL A C 1
ATOM 828 O O . VAL A 1 100 ? 0.235 -2.846 -20.455 1.00 35.34 100 VAL A O 1
ATOM 831 N N . LEU A 1 101 ? 1.816 -1.581 -19.502 1.00 38.59 101 LEU A N 1
ATOM 832 C CA . LEU A 1 101 ? 1.270 -1.694 -18.148 1.00 38.59 101 LEU A CA 1
ATOM 833 C C . LEU A 1 101 ? 0.102 -0.710 -17.995 1.00 38.59 101 LEU A C 1
ATOM 835 O O . LEU A 1 101 ? 0.313 0.488 -17.800 1.00 38.59 101 LEU A O 1
ATOM 839 N N . TYR A 1 102 ? -1.131 -1.208 -18.079 1.00 39.41 102 TYR A N 1
ATOM 840 C CA . TYR A 1 102 ? -2.321 -0.441 -17.715 1.00 39.41 102 TYR A CA 1
ATOM 841 C C . TYR A 1 102 ? -2.567 -0.540 -16.206 1.00 39.41 102 TYR A C 1
ATOM 843 O O . TYR A 1 102 ? -2.995 -1.573 -15.697 1.00 39.41 102 TYR A O 1
ATOM 851 N N . PHE A 1 103 ? -2.343 0.558 -15.483 1.00 42.09 103 PHE A N 1
ATOM 852 C CA . PHE A 1 103 ? -2.848 0.709 -14.120 1.00 42.09 103 PHE A CA 1
ATOM 853 C C . PHE A 1 103 ? -4.314 1.148 -14.182 1.00 42.09 103 PHE A C 1
ATOM 855 O O . PHE A 1 103 ? -4.613 2.316 -14.436 1.00 42.09 103 PHE A O 1
ATOM 862 N N . TYR A 1 104 ? -5.240 0.216 -13.963 1.00 37.06 104 TYR A N 1
ATOM 863 C CA . TYR A 1 104 ? -6.649 0.554 -13.782 1.00 37.06 104 TYR A CA 1
ATOM 864 C C . TYR A 1 104 ? -6.888 1.008 -12.339 1.00 37.06 104 TYR A C 1
ATOM 866 O O . TYR A 1 104 ? -6.954 0.200 -11.419 1.00 37.06 104 TYR A O 1
ATOM 874 N N . PHE A 1 105 ? -7.043 2.318 -12.148 1.00 34.28 105 PHE A N 1
ATOM 875 C CA . PHE A 1 105 ? -7.618 2.882 -10.928 1.00 34.28 105 PHE A CA 1
ATOM 876 C C . PHE A 1 105 ? -9.144 2.888 -11.073 1.00 34.28 105 PHE A C 1
ATOM 878 O O . PHE A 1 105 ? -9.687 3.675 -11.851 1.00 34.28 105 PHE A O 1
ATOM 885 N N . ILE A 1 106 ? -9.843 2.015 -10.346 1.00 36.03 106 ILE A N 1
ATOM 886 C CA . ILE A 1 106 ? -11.302 2.117 -10.208 1.00 36.03 106 ILE A CA 1
ATOM 887 C C . ILE A 1 106 ? -11.570 3.217 -9.171 1.00 36.03 106 ILE A C 1
ATOM 889 O O . ILE A 1 106 ? -11.144 3.099 -8.023 1.00 36.03 106 ILE A O 1
ATOM 893 N N . LYS A 1 107 ? -12.184 4.318 -9.624 1.00 33.94 107 LYS A N 1
ATOM 894 C CA . LYS A 1 107 ? -12.639 5.443 -8.791 1.00 33.94 107 LYS A CA 1
ATOM 895 C C . LYS A 1 107 ? -13.870 5.087 -7.971 1.00 33.94 107 LYS A C 1
ATOM 897 O O . LYS A 1 107 ? -14.722 4.349 -8.512 1.00 33.94 107 LYS A O 1
#

Foldseek 3Di:
DVVVVVVVVVVVVVVVVVVVVVVVVVVVVVVVVVVVVLVVVLVVLVVVLVVVVVVCVVVVPDDPVVVVVSVVSVVVSVVSVVVVVVLPDQDDDPDDDDDDRDNDDDD

pLDDT: mean 77.39, std 18.01, range [33.94, 95.88]